Protein AF-A0A8J5MV04-F1 (afdb_monomer)

Sequence (115 aa):
MWVRLVMPLPPVSESQRRVMLARPGHRDPTTTSMDDVARTILLTLDLLLEEDETIGVTGMLVVMDTGEITFQHAAQMTPTIMKKMATLIQVHTHASPHLSWSTLMLAHNHAGPHS

Secondary structure (DSSP, 8-state):
--TTTEEEPPPPTT-SSEEEEE-GGGS-TTTS-HHHHHHHHHHHHHHHHHH-TTHHHH-EEEEE--TT--HHHHHT--HHHHHHHHHHHHHHHT------HHHHHHHHTT-----

Radius of gyration: 19.93 Å; Cα contacts (8 Å, |Δi|>4): 95; chains: 1; bounding box: 34×34×72 Å

InterPro dom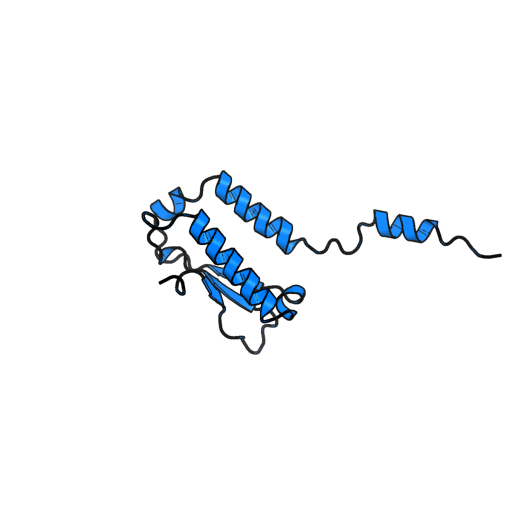ains:
  IPR001251 CRAL-TRIO lipid binding domain [PF00650] (15-92)
  IPR036865 CRAL-TRIO lipid binding domain superfamily [G3DSA:3.40.525.10] (4-96)
  IPR036865 CRAL-TRIO lipid binding domain superfamily [SSF52087] (7-92)

Mean predicted aligned error: 12.0 Å

pLDDT: mean 74.09, std 16.68, range [34.56, 89.25]

Solvent-accessible surface area (backbone atoms only — not comparable to full-atom values): 7022 Å² total; per-residue (Å²): 134,68,72,73,39,57,38,77,50,81,86,51,97,83,51,80,42,51,43,31,45,33,28,75,25,83,56,58,60,89,83,46,56,67,68,58,52,51,50,52,52,49,54,51,49,54,51,48,51,71,76,35,63,62,41,79,76,58,33,72,41,79,46,73,46,71,61,73,61,46,71,66,54,56,68,65,64,37,73,69,52,52,50,52,52,52,46,53,50,54,58,61,78,54,76,68,78,76,65,55,67,70,61,55,53,55,58,61,72,70,68,68,82,93,124

Foldseek 3Di:
DLCVAKHWDPDDPPQLAIEIEGELLPDDLVVDAVVNVVVSVVVNVVVVCVVDVSCVVSPHHYDYDCPNDDVSSVVRCDPVNVVVVVCCCCVSVPPDPPDDVVRVVVVVVPCDDDD

Organism: Homarus americanus (NCBI:txid6706)

Structure (mmCIF, N/CA/C/O backbone):
data_AF-A0A8J5MV04-F1
#
_entry.id   AF-A0A8J5MV04-F1
#
loop_
_atom_site.group_PDB
_atom_site.id
_atom_site.type_symbol
_atom_site.label_atom_id
_atom_site.label_alt_id
_atom_site.label_comp_id
_atom_site.label_asym_id
_atom_site.label_entity_id
_atom_site.label_seq_id
_atom_site.pdbx_PDB_ins_code
_atom_site.Cartn_x
_atom_site.Cartn_y
_atom_site.Cartn_z
_atom_site.occupancy
_atom_site.B_iso_or_equiv
_atom_site.auth_seq_id
_atom_site.auth_comp_id
_atom_site.auth_asym_id
_atom_site.auth_atom_id
_atom_site.pdbx_PDB_model_num
ATOM 1 N N . MET A 1 1 ? -7.635 0.762 -14.289 1.00 45.91 1 MET A N 1
ATOM 2 C CA . MET A 1 1 ? -8.277 -0.352 -13.552 1.00 45.91 1 MET A CA 1
ATOM 3 C C . MET A 1 1 ? -7.500 -0.579 -12.253 1.00 45.91 1 MET A C 1
ATOM 5 O O . MET A 1 1 ? -6.726 -1.516 -12.161 1.00 45.91 1 MET A O 1
ATOM 9 N N . TRP A 1 2 ? -7.638 0.324 -11.277 1.00 54.22 2 TRP A N 1
ATOM 10 C CA . TRP A 1 2 ? -6.779 0.381 -10.076 1.00 54.22 2 TRP A CA 1
ATOM 11 C C . TRP A 1 2 ? -7.281 -0.492 -8.913 1.00 54.22 2 TRP A C 1
ATOM 13 O O . TRP A 1 2 ? -6.500 -0.931 -8.077 1.00 54.22 2 TRP A O 1
ATOM 23 N N . VAL A 1 3 ? -8.569 -0.848 -8.942 1.00 53.88 3 VAL A N 1
ATOM 24 C CA . VAL A 1 3 ? -9.276 -1.656 -7.927 1.00 53.88 3 VAL A CA 1
ATOM 25 C C . VAL A 1 3 ? -8.695 -3.071 -7.761 1.00 53.88 3 VAL A C 1
ATOM 27 O O . VAL A 1 3 ? -8.944 -3.738 -6.766 1.00 53.88 3 VAL A O 1
ATOM 30 N N . ARG A 1 4 ? -7.902 -3.565 -8.722 1.00 66.44 4 ARG A N 1
ATOM 31 C CA . ARG A 1 4 ? -7.324 -4.916 -8.645 1.00 66.44 4 ARG A CA 1
ATOM 32 C C . ARG A 1 4 ? -6.044 -5.007 -7.813 1.00 66.44 4 ARG A C 1
ATOM 34 O O . ARG A 1 4 ? -5.702 -6.119 -7.412 1.00 66.44 4 ARG A O 1
ATOM 41 N N . LEU A 1 5 ? -5.367 -3.884 -7.566 1.00 75.44 5 LEU A N 1
ATOM 42 C CA . LEU A 1 5 ? -4.035 -3.868 -6.965 1.00 75.44 5 LEU A CA 1
ATOM 43 C C . LEU A 1 5 ? -4.077 -3.952 -5.438 1.00 75.44 5 LEU A C 1
ATOM 45 O O . LEU A 1 5 ? -3.331 -4.736 -4.861 1.00 75.44 5 LEU A O 1
ATOM 49 N N . VAL A 1 6 ? -4.936 -3.153 -4.803 1.00 80.69 6 VAL A N 1
ATOM 50 C CA . VAL A 1 6 ? -5.116 -3.100 -3.349 1.00 80.69 6 VAL A CA 1
ATOM 51 C C . VAL A 1 6 ? -6.597 -2.912 -3.075 1.00 80.69 6 VAL A C 1
ATOM 53 O O . VAL A 1 6 ? -7.193 -1.969 -3.590 1.00 80.69 6 VAL A O 1
ATOM 56 N N . MET A 1 7 ? -7.199 -3.821 -2.312 1.00 84.62 7 MET A N 1
ATOM 57 C CA . MET A 1 7 ? -8.630 -3.765 -2.022 1.00 84.62 7 MET A CA 1
ATOM 58 C C . MET A 1 7 ? -8.947 -4.262 -0.610 1.00 84.62 7 MET A C 1
ATOM 60 O O . MET A 1 7 ? -8.381 -5.277 -0.188 1.00 84.62 7 MET A O 1
ATOM 64 N N . PRO A 1 8 ? -9.857 -3.589 0.116 1.00 84.75 8 PRO A N 1
ATOM 65 C CA . PRO A 1 8 ? -10.402 -4.135 1.346 1.00 84.75 8 PRO A CA 1
ATOM 66 C C . PRO A 1 8 ? -11.262 -5.358 1.023 1.00 84.75 8 PRO A C 1
ATOM 68 O O . PRO A 1 8 ? -12.059 -5.356 0.081 1.00 84.75 8 PRO A O 1
ATOM 71 N N . LEU A 1 9 ? -11.077 -6.425 1.792 1.00 84.81 9 LEU A N 1
ATOM 72 C CA . LEU A 1 9 ? -11.949 -7.588 1.741 1.00 84.81 9 LEU A CA 1
ATOM 73 C C . LEU A 1 9 ? -13.189 -7.346 2.612 1.00 84.81 9 LEU A C 1
ATOM 75 O O . LEU A 1 9 ? -13.111 -6.598 3.593 1.00 84.81 9 LEU A O 1
ATOM 79 N N . PRO A 1 10 ? -14.326 -7.991 2.291 1.00 82.75 10 PRO A N 1
ATOM 80 C CA . PRO A 1 10 ? -15.502 -7.948 3.144 1.00 82.75 10 PRO A CA 1
ATOM 81 C C . PRO A 1 10 ? -15.164 -8.357 4.587 1.00 82.75 10 PRO A C 1
ATOM 83 O O . PRO A 1 10 ? -14.326 -9.246 4.781 1.00 82.75 10 PRO A O 1
ATOM 86 N N . PRO A 1 11 ? -15.814 -7.751 5.596 1.00 74.75 11 PRO A N 1
ATOM 87 C CA . PRO A 1 11 ? -15.616 -8.124 6.990 1.00 74.75 11 PRO A CA 1
ATOM 88 C C . PRO A 1 11 ? -15.838 -9.624 7.191 1.00 74.75 11 PRO A C 1
ATOM 90 O O . PRO A 1 11 ? -16.908 -10.147 6.879 1.00 74.75 11 PRO A O 1
ATOM 93 N N . VAL A 1 12 ? -14.838 -10.320 7.729 1.00 73.12 12 VAL A N 1
ATOM 94 C CA . VAL A 1 12 ? -15.010 -11.700 8.193 1.00 73.12 12 VAL A CA 1
ATOM 95 C C . VAL A 1 12 ? -15.624 -11.629 9.588 1.00 73.12 12 VAL A C 1
ATOM 97 O O . VAL A 1 12 ? -15.119 -10.899 10.437 1.00 73.12 12 VAL A O 1
ATOM 100 N N . SER A 1 13 ? -16.708 -12.370 9.831 1.00 58.91 13 SER A N 1
ATOM 101 C CA . SER A 1 13 ? -17.551 -12.249 11.035 1.00 58.91 13 SER A CA 1
ATOM 102 C C . SER A 1 13 ? -16.810 -12.400 12.367 1.00 58.91 13 SER A C 1
ATOM 104 O O . SER A 1 13 ? -17.296 -11.919 13.384 1.00 58.91 13 SER A O 1
ATOM 106 N N . GLU A 1 14 ? -15.646 -13.051 12.372 1.00 68.50 14 GLU A N 1
ATOM 107 C CA . GLU A 1 14 ? -14.848 -13.294 13.579 1.00 68.50 14 GLU A CA 1
ATOM 108 C C . GLU A 1 14 ? -13.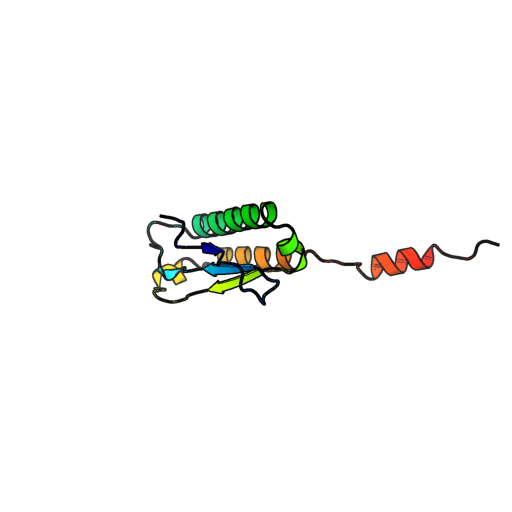589 -12.422 13.685 1.00 68.50 14 GLU A C 1
ATOM 110 O O . GLU A 1 14 ? -12.980 -12.354 14.753 1.00 68.50 14 GLU A O 1
ATOM 115 N N . SER A 1 15 ? -13.172 -11.730 12.616 1.00 67.00 15 SER A N 1
ATOM 116 C CA . SER A 1 15 ? -11.969 -10.898 12.672 1.00 67.00 15 SER A CA 1
ATOM 117 C C . SER A 1 15 ? -12.328 -9.456 12.997 1.00 67.00 15 SER A C 1
ATOM 119 O O . SER A 1 15 ? -12.930 -8.757 12.185 1.00 67.00 15 SER A O 1
ATOM 121 N N . GLN A 1 16 ? -11.865 -8.967 14.145 1.00 72.44 16 GLN A N 1
ATOM 122 C CA . GLN A 1 16 ? -11.974 -7.542 14.472 1.00 72.44 16 GLN A CA 1
ATOM 123 C C . GLN A 1 16 ? -11.088 -6.655 13.588 1.00 72.44 16 GLN A C 1
ATOM 125 O O . GLN A 1 16 ? -11.266 -5.448 13.562 1.00 72.44 16 GLN A O 1
ATOM 130 N N . ARG A 1 17 ? -10.136 -7.236 12.851 1.00 78.75 17 ARG A N 1
ATOM 131 C CA . ARG A 1 17 ? -9.230 -6.497 11.964 1.00 78.75 17 ARG A CA 1
ATOM 132 C C . ARG A 1 17 ? -9.806 -6.392 10.563 1.00 78.75 17 ARG A C 1
ATOM 134 O O . ARG A 1 17 ? -10.392 -7.349 10.060 1.00 78.75 17 ARG A O 1
ATOM 141 N N . ARG A 1 18 ? -9.547 -5.277 9.883 1.00 84.50 18 ARG A N 1
ATOM 142 C CA . ARG A 1 18 ? -9.800 -5.182 8.440 1.00 84.50 18 ARG A CA 1
ATOM 143 C C . ARG A 1 18 ? -8.701 -5.880 7.657 1.00 84.50 18 ARG A C 1
ATOM 145 O O . ARG A 1 18 ? -7.518 -5.672 7.918 1.00 84.50 18 ARG A O 1
ATOM 152 N N . VAL A 1 19 ? -9.099 -6.718 6.702 1.00 87.06 19 VAL A N 1
ATOM 153 C CA . VAL A 1 19 ? -8.172 -7.449 5.835 1.00 87.06 19 VAL A CA 1
ATOM 154 C C . VAL A 1 19 ? -8.102 -6.754 4.483 1.00 87.06 19 VAL A C 1
ATOM 156 O O . VAL A 1 19 ? -9.126 -6.509 3.851 1.00 87.06 19 VAL A O 1
ATOM 159 N N . MET A 1 20 ? -6.893 -6.456 4.026 1.00 86.88 20 MET A N 1
ATOM 160 C CA . MET A 1 20 ? -6.616 -5.895 2.710 1.00 86.88 20 MET A CA 1
ATOM 161 C C . MET A 1 20 ? -5.887 -6.926 1.858 1.00 86.88 20 MET A C 1
ATOM 163 O O . MET A 1 20 ? -4.921 -7.534 2.311 1.00 86.88 20 MET A O 1
ATOM 167 N N . LEU A 1 21 ? -6.318 -7.097 0.613 1.00 88.44 21 LEU A N 1
ATOM 168 C CA . LEU A 1 21 ? -5.631 -7.925 -0.371 1.00 88.44 21 LEU A CA 1
ATOM 169 C C . LEU A 1 21 ? -4.790 -7.037 -1.292 1.00 88.44 21 LEU A C 1
ATOM 171 O O . LEU A 1 21 ? -5.331 -6.158 -1.964 1.00 88.44 21 LEU A O 1
ATOM 175 N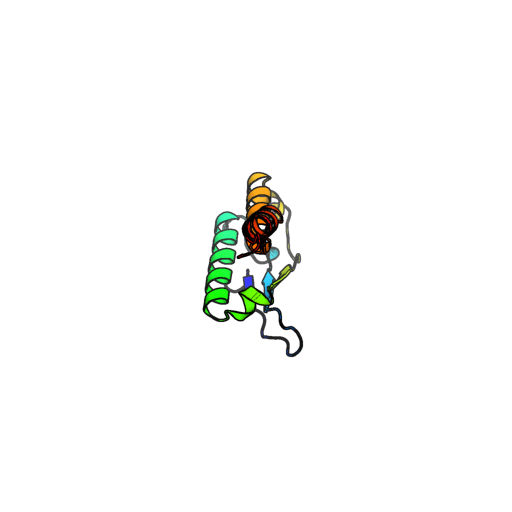 N . ALA A 1 22 ? -3.485 -7.295 -1.347 1.00 88.75 22 ALA A N 1
ATOM 176 C CA . ALA A 1 22 ? -2.542 -6.659 -2.259 1.00 88.75 22 ALA A CA 1
ATOM 177 C C . ALA A 1 22 ? -2.059 -7.667 -3.312 1.00 88.75 22 ALA A C 1
ATOM 179 O O . ALA A 1 22 ? -1.574 -8.739 -2.961 1.00 88.75 22 ALA A O 1
ATOM 180 N N . ARG A 1 23 ? -2.159 -7.322 -4.601 1.00 89.25 23 ARG A N 1
ATOM 181 C CA . ARG A 1 23 ? -1.786 -8.195 -5.732 1.00 89.25 23 ARG A CA 1
ATOM 182 C C . ARG A 1 23 ? -0.765 -7.529 -6.657 1.00 89.25 23 ARG A C 1
ATOM 184 O O . ARG A 1 23 ? -1.111 -7.108 -7.764 1.00 89.25 23 ARG A O 1
ATOM 191 N N . PRO A 1 24 ? 0.495 -7.386 -6.219 1.00 85.62 24 PRO A N 1
ATOM 192 C CA . PRO A 1 24 ? 1.534 -6.702 -6.983 1.00 85.62 24 PRO A CA 1
ATOM 193 C C . PRO A 1 24 ? 1.884 -7.340 -8.334 1.00 85.62 24 PRO A C 1
ATOM 195 O O . PRO A 1 24 ? 2.487 -6.635 -9.130 1.00 85.62 24 PRO A O 1
ATOM 198 N N . GLY A 1 25 ? 1.550 -8.606 -8.608 1.00 83.94 25 GLY A N 1
ATOM 199 C CA . GLY A 1 25 ? 1.808 -9.236 -9.915 1.00 83.94 25 GLY A CA 1
ATOM 200 C C . GLY A 1 25 ? 0.805 -8.865 -11.015 1.00 83.94 25 GLY A C 1
ATOM 201 O O . GLY A 1 25 ? 1.114 -8.967 -12.193 1.00 83.94 25 GLY A O 1
ATOM 202 N N . HIS A 1 26 ? -0.374 -8.351 -10.649 1.00 86.25 26 HIS A N 1
ATOM 203 C CA . HIS A 1 26 ? -1.435 -7.991 -11.602 1.00 86.25 26 HIS A CA 1
ATOM 204 C C . HIS A 1 26 ? -1.265 -6.596 -12.231 1.00 86.25 26 HIS A C 1
ATOM 206 O O . HIS A 1 26 ? -2.150 -6.130 -12.957 1.00 86.25 26 HIS A O 1
ATOM 212 N N . ARG A 1 27 ? -0.171 -5.893 -11.923 1.00 84.88 27 ARG A N 1
ATOM 213 C CA . ARG A 1 27 ? 0.169 -4.601 -12.533 1.00 84.88 27 ARG A CA 1
ATOM 214 C C . ARG A 1 27 ? 1.244 -4.794 -13.586 1.00 84.88 27 ARG A C 1
ATOM 216 O O . ARG A 1 27 ? 2.076 -5.681 -13.489 1.00 84.88 27 ARG A O 1
ATOM 223 N N . ASP A 1 28 ? 1.270 -3.892 -14.552 1.00 86.38 28 ASP A N 1
ATOM 224 C CA . ASP A 1 28 ? 2.392 -3.793 -15.472 1.00 86.38 28 ASP A CA 1
ATOM 225 C C . ASP A 1 28 ? 3.487 -2.902 -14.843 1.00 86.38 28 ASP A C 1
ATOM 227 O O . ASP A 1 28 ? 3.256 -1.706 -14.618 1.00 86.38 28 ASP A O 1
ATOM 231 N N . PRO A 1 29 ? 4.674 -3.453 -14.519 1.00 83.44 29 PRO A N 1
ATOM 232 C CA . PRO A 1 29 ? 5.766 -2.697 -13.917 1.00 83.44 29 PRO A CA 1
ATOM 233 C C . PRO A 1 29 ? 6.406 -1.702 -14.896 1.00 83.44 29 PRO A C 1
ATOM 235 O O . PRO A 1 29 ? 7.137 -0.820 -14.467 1.00 83.44 29 PRO A O 1
ATOM 238 N N . THR A 1 30 ? 6.157 -1.790 -16.200 1.00 84.50 30 THR A N 1
ATOM 239 C CA . THR A 1 30 ? 6.719 -0.832 -17.165 1.00 84.50 30 THR A CA 1
ATOM 240 C C . THR A 1 30 ? 5.909 0.460 -17.250 1.00 84.50 30 THR A C 1
ATOM 242 O O . THR A 1 30 ? 6.468 1.521 -17.520 1.00 84.50 30 THR A O 1
ATOM 245 N N . THR A 1 31 ? 4.607 0.387 -16.970 1.00 86.06 31 THR A N 1
ATOM 246 C CA . THR A 1 31 ? 3.680 1.525 -17.061 1.00 86.06 31 THR A CA 1
ATOM 247 C C . THR A 1 31 ? 3.325 2.110 -15.700 1.00 86.06 31 THR A C 1
ATOM 249 O O . THR A 1 31 ? 2.976 3.284 -15.612 1.00 86.06 31 THR A O 1
ATOM 252 N N . THR A 1 32 ? 3.421 1.310 -14.634 1.00 84.00 32 THR A N 1
ATOM 253 C CA . THR A 1 32 ? 3.063 1.721 -13.273 1.00 84.00 32 THR A CA 1
ATOM 254 C C . THR A 1 32 ? 4.303 1.790 -12.390 1.00 84.00 32 THR A C 1
ATOM 256 O O . THR A 1 32 ? 4.970 0.778 -12.145 1.00 84.00 32 THR A O 1
ATOM 259 N N . SER A 1 33 ? 4.604 2.991 -11.889 1.00 84.75 33 SER A N 1
ATOM 260 C CA . SER A 1 33 ? 5.725 3.212 -10.976 1.00 84.75 33 SER A CA 1
ATOM 261 C C . SER A 1 33 ? 5.401 2.731 -9.559 1.00 84.75 33 SER A C 1
ATOM 263 O O . SER A 1 33 ? 4.242 2.679 -9.145 1.00 84.75 33 SER A O 1
ATOM 265 N N . MET A 1 34 ? 6.433 2.425 -8.772 1.00 83.94 34 MET A N 1
ATOM 266 C CA . MET A 1 34 ? 6.236 2.042 -7.372 1.00 83.94 34 MET A CA 1
ATOM 267 C C . MET A 1 34 ? 5.760 3.214 -6.494 1.00 83.94 34 MET A C 1
ATOM 269 O O . MET A 1 34 ? 5.104 2.986 -5.480 1.00 83.94 34 MET A O 1
ATOM 273 N N . ASP A 1 35 ? 6.028 4.463 -6.891 1.00 84.25 35 ASP A N 1
ATOM 274 C CA . ASP A 1 35 ? 5.479 5.641 -6.211 1.00 84.25 35 ASP A CA 1
ATOM 275 C C . ASP A 1 35 ? 3.957 5.754 -6.432 1.00 84.25 35 ASP A C 1
ATOM 277 O O . ASP A 1 35 ? 3.229 6.085 -5.497 1.00 84.25 35 ASP A O 1
ATOM 281 N N . ASP A 1 36 ? 3.445 5.407 -7.621 1.00 85.50 36 ASP A N 1
ATOM 282 C CA . ASP A 1 36 ? 1.995 5.368 -7.880 1.00 85.50 36 ASP A CA 1
ATOM 283 C C . ASP A 1 36 ? 1.308 4.236 -7.104 1.00 85.50 36 ASP A C 1
ATOM 285 O O . ASP A 1 36 ? 0.207 4.414 -6.573 1.00 85.50 36 ASP A O 1
ATOM 289 N N . VAL A 1 37 ? 1.981 3.088 -6.971 1.00 84.81 37 VAL A N 1
ATOM 290 C CA . VAL A 1 37 ? 1.534 1.988 -6.101 1.00 84.81 37 VAL A CA 1
ATOM 291 C C . VAL A 1 37 ? 1.462 2.454 -4.646 1.00 84.81 37 VAL A C 1
ATOM 293 O O . VAL A 1 37 ? 0.434 2.268 -3.997 1.00 84.81 37 VAL A O 1
ATOM 296 N N . ALA A 1 38 ? 2.515 3.102 -4.141 1.00 83.25 38 ALA A N 1
ATOM 297 C CA . ALA A 1 38 ? 2.549 3.626 -2.778 1.00 83.25 38 ALA A CA 1
ATOM 298 C C . ALA A 1 38 ? 1.456 4.681 -2.540 1.00 83.25 38 ALA A C 1
ATOM 300 O O . ALA A 1 38 ? 0.760 4.617 -1.529 1.00 83.25 38 ALA A O 1
ATOM 301 N N . ARG A 1 39 ? 1.237 5.602 -3.489 1.00 86.12 39 ARG A N 1
ATOM 302 C CA . ARG A 1 39 ? 0.146 6.588 -3.419 1.00 86.12 39 ARG A CA 1
ATOM 303 C C . ARG A 1 39 ? -1.218 5.907 -3.336 1.00 86.12 39 ARG A C 1
ATOM 305 O O . ARG A 1 39 ? -2.042 6.299 -2.522 1.00 86.12 39 ARG A O 1
ATOM 312 N N . THR A 1 40 ? -1.446 4.878 -4.149 1.00 86.12 40 THR A N 1
ATOM 313 C CA . THR A 1 40 ? -2.711 4.128 -4.151 1.00 86.12 40 THR A CA 1
ATOM 314 C C . THR A 1 40 ? -2.953 3.435 -2.810 1.00 86.12 40 THR A C 1
ATOM 316 O O . THR A 1 40 ? -4.065 3.482 -2.289 1.00 86.12 40 THR A O 1
ATOM 319 N N . ILE A 1 41 ? -1.910 2.832 -2.229 1.00 83.75 41 ILE A N 1
ATOM 320 C CA . ILE A 1 41 ? -1.969 2.221 -0.895 1.00 83.75 41 ILE A CA 1
ATOM 321 C C . ILE A 1 41 ? -2.375 3.268 0.148 1.00 83.75 41 ILE A C 1
ATOM 323 O O . ILE A 1 41 ? -3.326 3.032 0.885 1.00 83.75 41 ILE A O 1
ATOM 327 N N . LEU A 1 42 ? -1.705 4.424 0.169 1.00 85.44 42 LEU A N 1
ATOM 328 C CA . LEU A 1 42 ? -1.975 5.496 1.134 1.00 85.44 42 LEU A CA 1
ATOM 329 C C . LEU A 1 42 ? -3.388 6.074 0.993 1.00 85.44 42 LEU A C 1
ATOM 331 O O . LEU A 1 42 ? -4.085 6.189 1.987 1.00 85.44 42 LEU A O 1
ATOM 335 N N . LEU A 1 43 ? -3.859 6.333 -0.229 1.00 88.62 43 LEU A N 1
ATOM 336 C CA . LEU A 1 43 ? -5.230 6.813 -0.445 1.00 88.62 43 LEU A CA 1
ATOM 337 C C . LEU A 1 43 ? -6.286 5.791 -0.005 1.00 88.62 43 LEU A C 1
ATOM 339 O O . LEU A 1 43 ? -7.337 6.162 0.505 1.00 88.62 43 LEU A O 1
ATOM 343 N N . THR A 1 44 ? -6.011 4.498 -0.201 1.00 86.31 44 THR A N 1
ATOM 344 C CA . THR A 1 44 ? -6.916 3.431 0.255 1.00 86.31 44 THR A CA 1
ATOM 345 C C . THR A 1 44 ? -6.929 3.340 1.781 1.00 86.31 44 THR A C 1
ATOM 347 O O . THR A 1 44 ? -7.979 3.113 2.369 1.00 86.31 44 THR A O 1
ATOM 350 N N . LEU A 1 45 ? -5.770 3.519 2.420 1.00 84.19 45 LEU A N 1
ATOM 351 C CA . LEU A 1 45 ? -5.638 3.589 3.875 1.00 84.19 45 LEU A CA 1
ATOM 352 C C . LEU A 1 45 ? -6.408 4.779 4.453 1.00 84.19 45 LEU A C 1
ATOM 354 O O . LEU A 1 45 ? -7.178 4.579 5.385 1.00 84.19 45 LEU A O 1
ATOM 358 N N . ASP A 1 46 ? -6.235 5.972 3.881 1.00 87.00 46 ASP A N 1
ATOM 359 C CA . ASP A 1 46 ? -6.922 7.190 4.323 1.00 87.00 46 ASP A CA 1
ATOM 360 C C . ASP A 1 46 ? -8.444 7.018 4.243 1.00 87.00 46 ASP A C 1
ATOM 362 O O . ASP A 1 46 ? -9.141 7.277 5.221 1.00 87.00 46 ASP A O 1
ATOM 366 N N . LEU A 1 47 ? -8.950 6.486 3.122 1.00 88.62 47 LEU A N 1
ATOM 367 C CA . LEU A 1 47 ? -10.379 6.211 2.953 1.00 88.62 47 LEU A CA 1
ATOM 368 C C . LEU A 1 47 ? -10.893 5.193 3.981 1.00 88.62 47 LEU A C 1
ATOM 370 O O . LEU A 1 47 ? -11.947 5.392 4.571 1.00 88.62 47 LEU A O 1
ATOM 374 N N . LEU A 1 48 ? -10.148 4.112 4.224 1.00 83.00 48 LEU A N 1
ATOM 375 C CA . LEU A 1 48 ? -10.548 3.095 5.198 1.00 83.00 48 LEU A CA 1
ATOM 376 C C . LEU A 1 48 ? -10.591 3.644 6.626 1.00 83.00 48 LEU A C 1
ATOM 378 O O . LEU A 1 48 ? -11.502 3.305 7.376 1.00 83.00 48 LEU A O 1
ATOM 382 N N . LEU A 1 49 ? -9.620 4.479 6.998 1.00 85.12 49 LEU A N 1
ATOM 383 C CA . LEU A 1 49 ? -9.586 5.125 8.309 1.00 85.12 49 LEU A CA 1
ATOM 384 C C . LEU A 1 49 ? -10.729 6.133 8.488 1.00 85.12 49 LEU A C 1
ATOM 386 O O . LEU A 1 49 ? -11.195 6.305 9.611 1.00 85.12 49 LEU A O 1
ATOM 390 N N . GLU A 1 50 ? -11.183 6.775 7.409 1.00 88.00 50 GLU A N 1
ATOM 391 C CA . GLU A 1 50 ? -12.343 7.674 7.421 1.00 88.00 50 GLU A CA 1
ATOM 392 C C . GLU A 1 50 ? -13.674 6.907 7.509 1.00 88.00 50 GLU A C 1
ATOM 394 O O . GLU A 1 50 ? -14.585 7.325 8.220 1.00 88.00 50 GLU A O 1
ATOM 399 N N . GLU A 1 51 ? -13.791 5.772 6.817 1.00 86.06 51 GLU A N 1
ATOM 400 C CA . GLU A 1 51 ? -15.010 4.953 6.813 1.00 86.06 51 GLU A CA 1
ATOM 401 C C . GLU A 1 51 ? -15.221 4.173 8.119 1.00 86.06 51 GLU A C 1
ATOM 403 O O . GLU A 1 51 ? -16.362 3.900 8.502 1.00 86.06 51 GLU A O 1
ATOM 408 N N . ASP A 1 52 ? -14.138 3.772 8.788 1.00 81.88 52 ASP A N 1
ATOM 409 C CA . ASP A 1 52 ? -14.194 2.895 9.953 1.00 81.88 52 ASP A CA 1
ATOM 410 C C . ASP A 1 52 ? -13.076 3.198 10.962 1.00 81.88 52 ASP A C 1
ATOM 412 O O . ASP A 1 52 ? -11.968 2.655 10.911 1.00 81.88 52 ASP A O 1
ATOM 416 N N . GLU A 1 53 ? -13.407 4.021 11.958 1.00 81.12 53 GLU A N 1
ATOM 417 C CA . GLU A 1 53 ? -12.491 4.403 13.036 1.00 81.12 53 GLU A CA 1
ATOM 418 C C . GLU A 1 53 ? -11.993 3.203 13.860 1.00 81.12 53 GLU A C 1
ATOM 420 O O . GLU A 1 53 ? -10.924 3.270 14.477 1.00 81.12 53 GLU A O 1
ATOM 425 N N . THR A 1 54 ? -12.723 2.076 13.865 1.00 81.44 54 THR A N 1
ATOM 426 C CA . THR A 1 54 ? -12.317 0.890 14.637 1.00 81.44 54 THR A CA 1
ATOM 427 C C . THR A 1 54 ? -10.993 0.322 14.140 1.00 81.44 54 THR A C 1
ATOM 429 O O . THR A 1 54 ? -10.220 -0.198 14.947 1.00 81.44 54 THR A O 1
ATOM 432 N N . ILE A 1 55 ? -10.663 0.534 12.858 1.00 82.56 55 ILE A N 1
ATOM 433 C CA . ILE A 1 55 ? -9.383 0.155 12.247 1.00 82.56 55 ILE A CA 1
ATOM 434 C C . ILE A 1 55 ? -8.204 0.789 12.986 1.00 82.56 55 ILE A C 1
ATOM 436 O O . ILE A 1 55 ? -7.165 0.142 13.131 1.00 82.56 55 ILE A O 1
ATOM 440 N N . GLY A 1 56 ? -8.358 2.015 13.497 1.00 79.88 56 GLY A N 1
ATOM 441 C CA . GLY A 1 56 ? -7.318 2.697 14.268 1.00 79.88 56 GLY A CA 1
ATOM 442 C C . GLY A 1 56 ? -6.957 1.974 15.571 1.00 79.88 56 GLY A C 1
ATOM 443 O O . GLY A 1 56 ? -5.828 2.088 16.043 1.00 79.88 56 GLY A O 1
ATOM 444 N N . VAL A 1 57 ? -7.884 1.187 16.128 1.00 83.12 57 VAL A N 1
ATOM 445 C CA . VAL A 1 57 ? -7.698 0.444 17.385 1.00 83.12 57 VAL A CA 1
ATOM 446 C C . VAL A 1 57 ? -7.394 -1.030 17.128 1.00 83.12 57 VAL A C 1
ATOM 448 O O . VAL A 1 57 ? -6.474 -1.597 17.717 1.00 83.12 57 VAL A O 1
ATOM 451 N N . THR A 1 58 ? -8.153 -1.679 16.246 1.00 83.94 58 THR A N 1
ATOM 452 C CA . THR A 1 58 ? -8.008 -3.113 15.952 1.00 83.94 58 THR A CA 1
ATOM 453 C C . THR A 1 58 ? -6.827 -3.398 15.029 1.00 83.94 58 THR A C 1
ATOM 455 O O . THR A 1 58 ? -6.317 -4.522 14.984 1.00 83.94 58 THR A O 1
ATOM 458 N N . GLY A 1 59 ? -6.392 -2.385 14.279 1.00 81.50 59 GLY A N 1
ATOM 459 C CA . GLY A 1 59 ? -5.419 -2.498 13.208 1.00 81.50 59 GLY A CA 1
ATOM 460 C C . GLY A 1 59 ? -5.983 -3.188 11.966 1.00 81.50 59 GLY A C 1
ATOM 461 O O . GLY A 1 59 ? -7.161 -3.556 11.878 1.00 81.50 59 GLY A O 1
ATOM 462 N N . MET A 1 60 ? -5.091 -3.408 11.003 1.00 83.12 60 MET A N 1
ATOM 463 C CA . MET A 1 60 ? -5.379 -4.080 9.738 1.00 83.12 60 MET A CA 1
ATOM 464 C C . MET A 1 60 ? -4.398 -5.220 9.460 1.00 83.12 60 MET A C 1
ATOM 466 O O . MET A 1 60 ? -3.299 -5.274 10.014 1.00 83.12 60 MET A O 1
ATOM 470 N N . LEU A 1 61 ? -4.802 -6.127 8.578 1.00 85.50 61 LEU A N 1
ATOM 471 C CA . LEU A 1 61 ? -3.990 -7.221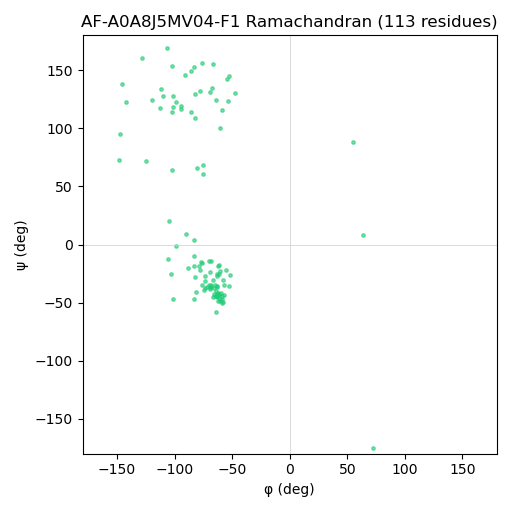 8.063 1.00 85.50 61 LEU A CA 1
ATOM 472 C C . LEU A 1 61 ? -3.866 -7.072 6.547 1.00 85.50 61 LEU A C 1
ATOM 474 O O . LEU A 1 61 ? -4.877 -7.047 5.855 1.00 85.50 61 LEU A O 1
ATOM 478 N N . VAL A 1 62 ? -2.643 -7.030 6.022 1.00 85.62 62 VAL A N 1
ATOM 479 C CA . VAL A 1 62 ? -2.408 -7.030 4.572 1.00 85.62 62 VAL A CA 1
ATOM 480 C C . VAL A 1 62 ? -1.987 -8.429 4.133 1.00 85.62 62 VAL A C 1
ATOM 482 O O . VAL A 1 62 ? -0.948 -8.931 4.555 1.00 85.62 62 VAL A O 1
ATOM 485 N N . VAL A 1 63 ? -2.786 -9.049 3.269 1.00 88.69 63 VAL A N 1
ATOM 486 C CA . VAL A 1 63 ? -2.462 -10.297 2.577 1.00 88.69 63 VAL A CA 1
ATOM 487 C C . VAL A 1 63 ? -1.872 -9.937 1.223 1.00 88.69 63 VAL A C 1
ATOM 489 O O . VAL A 1 63 ? -2.526 -9.284 0.411 1.00 88.69 63 VAL A O 1
ATOM 492 N N . MET A 1 64 ? -0.631 -10.348 0.980 1.00 88.56 64 MET A N 1
ATOM 493 C CA . MET A 1 64 ? 0.049 -10.103 -0.287 1.00 88.56 64 MET A CA 1
ATOM 494 C C . MET A 1 64 ? 0.046 -11.372 -1.134 1.00 88.56 64 MET A C 1
ATOM 496 O O . MET A 1 64 ? 0.686 -12.358 -0.779 1.00 88.56 64 MET A O 1
ATOM 500 N N . ASP A 1 65 ? -0.662 -11.330 -2.257 1.00 88.62 65 ASP A N 1
ATOM 501 C CA . ASP A 1 65 ? -0.603 -12.360 -3.286 1.00 88.62 65 ASP A CA 1
ATOM 502 C C . ASP A 1 65 ? 0.614 -12.103 -4.175 1.00 88.62 65 ASP A C 1
ATOM 504 O O . ASP A 1 65 ? 0.679 -11.125 -4.926 1.00 88.62 65 ASP A O 1
ATOM 508 N N . THR A 1 66 ? 1.612 -12.967 -4.045 1.00 86.81 66 THR A N 1
ATOM 509 C CA . THR A 1 66 ? 2.853 -12.892 -4.813 1.00 86.81 66 THR A CA 1
ATOM 510 C C . THR A 1 66 ? 2.793 -13.678 -6.122 1.00 86.81 66 THR A C 1
ATOM 512 O O . THR A 1 66 ? 3.816 -13.808 -6.801 1.00 86.81 66 THR A O 1
ATOM 515 N N . GLY A 1 67 ? 1.610 -14.165 -6.512 1.00 84.69 67 GLY A N 1
ATOM 516 C CA . GLY A 1 67 ? 1.363 -14.700 -7.842 1.00 84.69 67 GLY A CA 1
ATOM 517 C C . GLY A 1 67 ? 1.733 -13.689 -8.929 1.00 84.69 67 GLY A C 1
ATOM 518 O O . GLY A 1 67 ? 1.553 -12.483 -8.767 1.00 84.69 67 GLY A O 1
ATOM 519 N N . GLU A 1 68 ? 2.295 -14.188 -10.032 1.00 85.50 68 GLU A N 1
ATOM 520 C CA . GLU A 1 68 ? 2.640 -13.402 -11.231 1.00 85.50 68 GLU A CA 1
ATOM 521 C C . GLU A 1 68 ? 3.719 -12.312 -11.033 1.00 85.50 68 GLU A C 1
ATOM 523 O O . GLU A 1 68 ? 4.018 -11.556 -11.958 1.00 85.50 68 GLU A O 1
ATOM 528 N N . ILE A 1 69 ? 4.382 -12.246 -9.869 1.00 86.94 69 ILE A N 1
ATOM 529 C CA . ILE A 1 69 ? 5.540 -11.360 -9.682 1.00 86.94 69 ILE A CA 1
ATOM 530 C C . ILE A 1 69 ? 6.679 -11.795 -10.614 1.00 86.94 69 ILE A C 1
ATOM 532 O O . ILE A 1 69 ? 7.176 -12.919 -10.561 1.00 86.94 69 ILE A O 1
ATOM 536 N N . THR A 1 70 ? 7.145 -10.856 -11.436 1.00 87.88 70 THR A N 1
ATOM 537 C CA . THR A 1 70 ? 8.289 -11.040 -12.344 1.00 87.88 70 THR A CA 1
ATOM 538 C C . THR A 1 70 ? 9.537 -10.303 -11.849 1.00 87.88 70 THR A C 1
ATOM 540 O O . THR A 1 70 ? 9.468 -9.437 -10.977 1.00 87.88 70 THR A O 1
ATOM 543 N N . PHE A 1 71 ? 10.698 -10.572 -12.456 1.00 85.81 71 PHE A N 1
ATOM 544 C CA . PHE A 1 71 ? 11.936 -9.850 -12.134 1.00 85.81 71 PHE A CA 1
ATOM 545 C C . PHE A 1 71 ? 11.820 -8.331 -12.343 1.00 85.81 71 PHE A C 1
ATOM 547 O O . PHE A 1 71 ? 12.426 -7.560 -11.607 1.00 85.81 71 PHE A O 1
ATOM 554 N N . GLN A 1 72 ? 10.997 -7.878 -13.293 1.00 85.12 72 GLN A N 1
ATOM 555 C CA . GLN A 1 72 ? 10.751 -6.448 -13.500 1.00 85.12 72 GLN A CA 1
ATOM 556 C C . GLN A 1 72 ? 10.045 -5.799 -12.303 1.00 85.12 72 GLN A C 1
ATOM 558 O O . GLN A 1 72 ? 10.351 -4.661 -11.957 1.00 85.12 72 GLN A O 1
ATOM 563 N N . HIS A 1 73 ? 9.156 -6.529 -11.626 1.00 85.56 73 HIS A N 1
ATOM 564 C CA . HIS A 1 73 ? 8.547 -6.066 -10.380 1.00 85.56 73 HIS A CA 1
ATOM 565 C C . HIS A 1 73 ? 9.592 -5.947 -9.267 1.00 85.56 73 HIS A C 1
ATOM 567 O O . HIS A 1 73 ? 9.615 -4.951 -8.547 1.00 85.56 73 HIS A O 1
ATOM 573 N N . ALA A 1 74 ? 10.485 -6.936 -9.157 1.00 83.38 74 ALA A N 1
ATOM 574 C CA . ALA A 1 74 ? 11.569 -6.926 -8.178 1.00 83.38 74 ALA A CA 1
ATOM 575 C C . ALA A 1 74 ? 12.585 -5.801 -8.446 1.00 83.38 74 ALA A C 1
ATOM 577 O O . ALA A 1 74 ? 13.034 -5.148 -7.509 1.00 83.38 74 ALA A O 1
ATOM 578 N N . ALA A 1 75 ? 12.893 -5.510 -9.712 1.00 87.12 75 ALA A N 1
ATOM 579 C CA . ALA A 1 75 ? 13.818 -4.446 -10.101 1.00 87.12 75 ALA A CA 1
ATOM 580 C C . ALA A 1 75 ? 13.350 -3.044 -9.664 1.00 87.12 75 ALA A C 1
ATOM 582 O O . ALA A 1 75 ? 14.172 -2.158 -9.443 1.00 87.12 75 ALA A O 1
ATOM 583 N N . GLN A 1 76 ? 12.041 -2.840 -9.489 1.00 84.62 76 GLN A N 1
ATOM 584 C CA . GLN A 1 76 ? 11.496 -1.592 -8.952 1.00 84.62 76 GLN A CA 1
ATOM 585 C C . GLN A 1 76 ? 11.643 -1.462 -7.432 1.00 84.62 76 GLN A C 1
ATOM 587 O O . GLN A 1 76 ? 11.515 -0.359 -6.903 1.00 84.62 76 GLN A O 1
ATOM 592 N N . MET A 1 77 ? 11.933 -2.546 -6.709 1.00 83.31 77 MET A N 1
ATOM 593 C CA . MET A 1 77 ? 12.132 -2.532 -5.258 1.00 83.31 77 MET A CA 1
ATOM 594 C C . MET A 1 77 ? 13.547 -2.059 -4.911 1.00 83.31 77 MET A C 1
ATOM 596 O O . MET A 1 77 ? 14.380 -2.798 -4.392 1.00 83.31 77 MET A O 1
ATOM 600 N N . THR A 1 78 ? 13.829 -0.791 -5.209 1.00 87.38 78 THR A N 1
ATOM 601 C CA . THR A 1 78 ? 15.119 -0.172 -4.885 1.00 87.38 78 THR A CA 1
ATOM 602 C C . THR A 1 78 ? 15.305 -0.037 -3.365 1.00 87.38 78 THR A C 1
ATOM 604 O O . THR A 1 78 ? 14.318 0.080 -2.630 1.00 87.38 78 THR A O 1
ATOM 607 N N . PRO A 1 79 ? 16.550 0.033 -2.854 1.00 86.38 79 PRO A N 1
ATOM 608 C CA . PRO A 1 79 ? 16.811 0.259 -1.428 1.00 86.38 79 PRO A CA 1
ATOM 609 C C . PRO A 1 79 ? 16.106 1.493 -0.854 1.00 86.38 79 PRO A C 1
ATOM 611 O O . PRO A 1 79 ? 15.614 1.467 0.273 1.00 86.38 79 PRO A O 1
ATOM 614 N N . THR A 1 80 ? 15.992 2.561 -1.645 1.00 87.06 80 THR A N 1
ATOM 615 C CA . THR A 1 80 ? 15.273 3.783 -1.265 1.00 87.06 80 THR A CA 1
ATOM 616 C C . THR A 1 80 ? 13.786 3.516 -1.043 1.00 87.06 80 THR A C 1
ATOM 618 O O . THR A 1 80 ? 13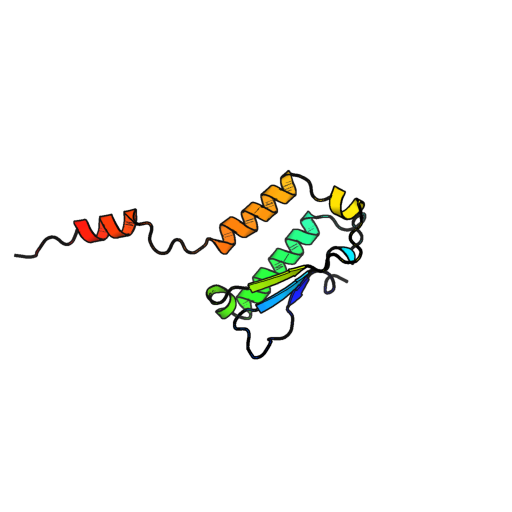.221 3.967 -0.048 1.00 87.06 80 THR A O 1
ATOM 621 N N . ILE A 1 81 ? 13.151 2.758 -1.940 1.00 8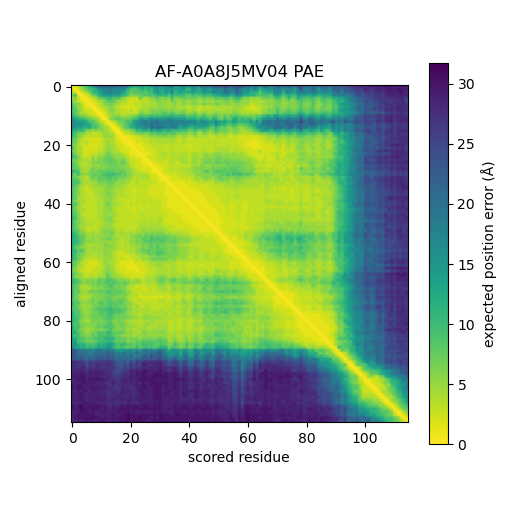4.50 81 ILE A N 1
ATOM 622 C CA . ILE A 1 81 ? 11.741 2.374 -1.818 1.00 84.50 81 ILE A CA 1
ATOM 623 C C . ILE A 1 81 ? 11.545 1.441 -0.625 1.00 84.50 81 ILE A C 1
ATOM 625 O O . ILE A 1 81 ? 10.645 1.670 0.178 1.00 84.50 81 ILE A O 1
ATOM 629 N N . MET A 1 82 ? 12.413 0.442 -0.453 1.00 84.94 82 MET A N 1
ATOM 630 C CA . MET A 1 82 ? 12.353 -0.459 0.701 1.00 84.94 82 MET A CA 1
ATOM 631 C C . MET A 1 82 ? 12.443 0.315 2.019 1.00 84.94 82 MET A C 1
ATOM 633 O O . MET A 1 82 ? 11.642 0.08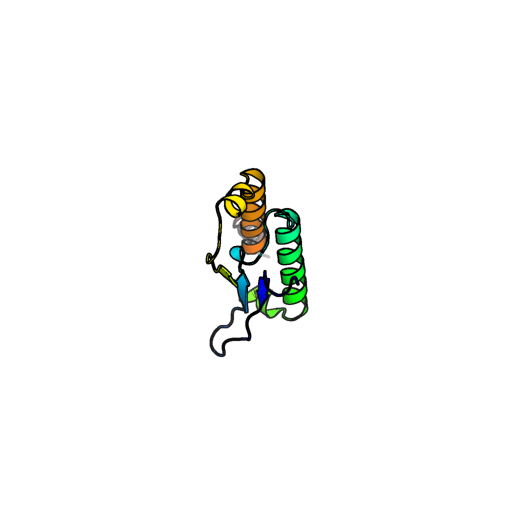2 2.921 1.00 84.94 82 MET A O 1
ATOM 637 N N . LYS A 1 83 ? 13.342 1.304 2.109 1.00 85.25 83 LYS A N 1
ATOM 638 C CA . LYS A 1 83 ? 13.439 2.188 3.276 1.00 85.25 83 LYS A CA 1
ATOM 639 C C . LYS A 1 83 ? 12.169 3.015 3.485 1.00 85.25 83 LYS A C 1
ATOM 641 O O . LYS A 1 83 ? 11.709 3.115 4.621 1.00 85.25 83 LYS A O 1
ATOM 646 N N . LYS A 1 84 ? 11.588 3.595 2.425 1.00 82.38 84 LYS A N 1
ATOM 647 C CA . LYS A 1 84 ? 10.313 4.333 2.516 1.00 82.38 84 LYS A CA 1
ATOM 648 C C . LYS A 1 84 ? 9.203 3.437 3.069 1.00 82.38 84 LYS A C 1
ATOM 650 O O . LYS A 1 84 ? 8.548 3.822 4.029 1.00 82.38 84 LYS A O 1
ATOM 655 N N . MET A 1 85 ? 9.041 2.233 2.519 1.00 79.38 85 MET A N 1
ATOM 656 C CA . MET A 1 85 ? 8.021 1.275 2.957 1.00 79.38 85 MET A CA 1
ATOM 657 C C . MET A 1 85 ? 8.234 0.830 4.407 1.00 79.38 85 MET A C 1
ATOM 659 O O . MET A 1 85 ? 7.290 0.841 5.190 1.00 79.38 85 MET A O 1
ATOM 663 N N . ALA A 1 86 ? 9.473 0.507 4.788 1.00 81.94 86 ALA A N 1
ATOM 664 C CA . ALA A 1 86 ? 9.810 0.162 6.168 1.00 81.94 86 ALA A CA 1
ATOM 665 C C . ALA A 1 86 ? 9.494 1.313 7.132 1.00 81.94 86 ALA A C 1
ATOM 667 O O . ALA A 1 86 ? 8.918 1.082 8.189 1.00 81.94 86 ALA A O 1
ATOM 668 N N . THR A 1 87 ? 9.799 2.553 6.737 1.00 80.75 87 THR A N 1
ATOM 669 C CA . THR A 1 87 ? 9.478 3.748 7.530 1.00 80.75 87 THR A CA 1
ATOM 670 C C . THR A 1 87 ? 7.971 3.943 7.658 1.00 80.75 87 THR A C 1
ATOM 672 O O . THR A 1 87 ? 7.501 4.209 8.755 1.00 80.75 87 THR A O 1
ATOM 675 N N . LEU A 1 88 ? 7.202 3.783 6.576 1.00 72.69 88 LEU A N 1
ATOM 676 C CA . LEU A 1 88 ? 5.741 3.898 6.613 1.00 72.69 88 LEU A CA 1
ATOM 677 C C . LEU A 1 88 ? 5.130 2.870 7.561 1.00 72.69 88 LEU A C 1
ATOM 679 O O . LEU A 1 88 ? 4.325 3.237 8.408 1.00 72.69 88 LEU A O 1
ATOM 683 N N . ILE A 1 89 ? 5.557 1.610 7.465 1.00 70.69 89 ILE A N 1
ATOM 684 C CA . ILE A 1 89 ? 5.078 0.557 8.356 1.00 70.69 89 ILE A CA 1
ATOM 685 C C . ILE A 1 89 ? 5.514 0.878 9.787 1.00 70.69 89 ILE A C 1
ATOM 687 O O . ILE A 1 89 ? 4.654 1.080 10.626 1.00 70.69 89 ILE A O 1
ATOM 691 N N . GLN A 1 90 ? 6.810 1.037 10.075 1.00 65.81 90 GLN A N 1
ATOM 692 C CA . GLN A 1 90 ? 7.284 1.253 11.449 1.00 65.81 90 GLN A CA 1
ATOM 693 C C . GLN A 1 90 ? 6.765 2.539 12.093 1.00 65.81 90 GLN A C 1
ATOM 695 O O . GLN A 1 90 ? 6.415 2.511 13.263 1.00 65.81 90 GLN A O 1
ATOM 700 N N . VAL A 1 91 ? 6.719 3.666 11.386 1.00 58.06 91 VAL A N 1
ATOM 701 C CA . VAL A 1 91 ? 6.299 4.941 11.989 1.00 58.06 91 VAL A CA 1
ATOM 702 C C . VAL A 1 91 ? 4.780 4.993 12.159 1.00 58.06 91 VAL A C 1
ATOM 704 O O . VAL A 1 91 ? 4.314 5.512 13.169 1.00 58.06 91 VAL A O 1
ATOM 707 N N . HIS A 1 92 ? 4.005 4.411 11.237 1.00 51.41 92 HIS A N 1
ATOM 708 C CA . HIS A 1 92 ? 2.543 4.398 11.336 1.00 51.41 92 HIS A CA 1
ATOM 709 C C . HIS A 1 92 ? 2.025 3.292 12.271 1.00 51.41 92 HIS A C 1
ATOM 711 O O . HIS A 1 92 ? 1.150 3.548 13.091 1.00 51.41 92 HIS A O 1
ATOM 717 N N . THR A 1 93 ? 2.598 2.081 12.245 1.00 47.69 93 THR A N 1
ATOM 718 C CA . THR A 1 93 ? 2.179 0.992 13.151 1.00 47.69 93 THR A CA 1
ATOM 719 C C . THR A 1 93 ? 2.697 1.162 14.576 1.00 47.69 93 THR A C 1
ATOM 721 O O . THR A 1 93 ? 2.207 0.498 15.482 1.00 47.69 93 THR A O 1
ATOM 724 N N . HIS A 1 94 ? 3.689 2.031 14.794 1.00 40.41 94 HIS A N 1
ATOM 725 C CA . HIS A 1 94 ? 4.225 2.345 16.120 1.00 40.41 94 HIS A CA 1
ATOM 726 C C . HIS A 1 94 ? 3.759 3.717 16.640 1.00 40.41 94 HIS A C 1
ATOM 728 O O . HIS A 1 94 ? 4.341 4.254 17.586 1.00 40.41 94 HIS A O 1
ATOM 734 N N . ALA A 1 95 ? 2.657 4.254 1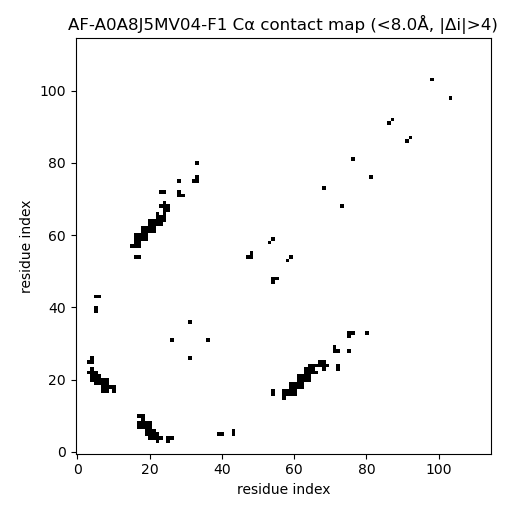6.097 1.00 38.69 95 ALA A N 1
ATOM 735 C CA . ALA A 1 95 ? 1.871 5.318 16.721 1.00 38.69 95 ALA A CA 1
ATOM 736 C C . ALA A 1 95 ? 1.029 4.760 17.888 1.00 38.69 95 ALA A C 1
ATOM 738 O O . ALA A 1 95 ? -0.194 4.803 17.920 1.00 38.69 95 ALA A O 1
ATOM 739 N N . SER A 1 96 ? 1.722 4.206 18.876 1.00 34.56 96 SER A N 1
ATOM 740 C CA . SER A 1 96 ? 1.261 4.124 20.257 1.00 34.56 96 SER A CA 1
ATOM 741 C C . SER A 1 96 ? 2.485 4.184 21.164 1.00 34.56 96 SER A C 1
ATOM 743 O O . SER A 1 96 ? 2.850 3.177 21.777 1.00 34.56 96 SER A O 1
ATOM 745 N N . PRO A 1 97 ? 3.134 5.356 21.310 1.00 41.03 97 PRO A N 1
ATOM 746 C CA . PRO A 1 97 ? 3.918 5.622 22.497 1.00 41.03 97 PRO A CA 1
ATOM 747 C C . PRO A 1 97 ? 2.911 5.922 23.608 1.00 41.03 97 PRO A C 1
ATOM 749 O O . PRO A 1 97 ? 2.766 7.058 24.055 1.00 41.03 97 PRO A O 1
ATOM 752 N N . HIS A 1 98 ? 2.149 4.910 24.022 1.00 43.44 98 HIS A N 1
ATOM 753 C CA . HIS A 1 98 ? 1.487 4.977 25.308 1.00 43.44 98 HIS A CA 1
ATOM 754 C C . HIS A 1 98 ? 2.621 5.098 26.328 1.00 43.44 98 HIS A C 1
ATOM 756 O O . HIS A 1 98 ? 3.336 4.148 26.615 1.00 43.44 98 HIS A O 1
ATOM 762 N N . LEU A 1 99 ? 2.837 6.337 26.764 1.00 45.16 99 LEU A N 1
ATOM 763 C CA . LEU A 1 99 ? 3.618 6.718 27.927 1.00 45.16 99 LEU A CA 1
ATOM 764 C C . LEU A 1 99 ? 5.048 6.162 27.924 1.00 45.16 99 LEU A C 1
ATOM 766 O O . LEU A 1 99 ? 5.358 5.141 28.535 1.00 45.16 99 LEU A O 1
ATOM 770 N N . SER A 1 100 ? 5.961 6.920 27.307 1.00 41.84 100 SER A N 1
ATOM 771 C CA . SER A 1 100 ? 7.379 6.820 27.657 1.00 41.84 100 SER A CA 1
ATOM 772 C C . SER A 1 100 ? 7.515 6.852 29.182 1.00 41.84 100 SER A C 1
ATOM 774 O O . SER A 1 100 ? 6.965 7.742 29.836 1.00 41.84 100 SER A O 1
ATOM 776 N N . TRP A 1 101 ? 8.268 5.911 29.753 1.00 40.69 101 TRP A N 1
ATOM 777 C CA . TRP A 1 101 ? 8.548 5.849 31.191 1.00 40.69 101 TRP A CA 1
ATOM 778 C C . TRP A 1 101 ? 9.076 7.175 31.750 1.00 40.69 101 TRP A C 1
ATOM 780 O O . TRP A 1 101 ? 8.832 7.483 32.912 1.00 40.69 101 TRP A O 1
ATOM 790 N N . SER A 1 102 ? 9.721 8.004 30.924 1.00 46.34 102 SER A N 1
ATOM 791 C CA . SER A 1 102 ? 10.130 9.357 31.311 1.00 46.34 102 SER A CA 1
ATOM 792 C C . SER A 1 102 ? 8.949 10.277 31.650 1.00 46.34 102 SER A C 1
ATOM 794 O O . SER A 1 102 ? 9.047 11.047 32.599 1.00 46.34 102 SER A O 1
ATOM 796 N N . THR A 1 103 ? 7.817 10.171 30.947 1.00 48.22 103 THR A N 1
ATOM 797 C CA . THR A 1 103 ? 6.597 10.954 31.207 1.00 48.22 103 THR A CA 1
ATOM 798 C C . THR A 1 103 ? 5.873 10.472 32.470 1.00 48.22 103 THR A C 1
ATOM 800 O O . THR A 1 103 ? 5.391 11.296 33.244 1.00 48.22 103 THR A O 1
ATOM 803 N N . LEU A 1 104 ? 5.857 9.158 32.736 1.00 44.38 104 LEU A N 1
ATOM 804 C CA . LEU A 1 104 ? 5.295 8.594 33.975 1.00 44.38 104 LEU A CA 1
ATOM 805 C C . LEU A 1 104 ? 6.169 8.884 35.209 1.00 44.38 104 LEU A C 1
ATOM 807 O O . LEU A 1 104 ? 5.640 9.185 36.277 1.00 44.38 104 LEU A O 1
ATOM 811 N N . MET A 1 105 ? 7.498 8.871 35.064 1.00 50.25 105 MET A N 1
ATOM 812 C CA . MET A 1 105 ? 8.434 9.220 36.145 1.00 50.25 105 MET A CA 1
ATOM 813 C C . MET A 1 105 ? 8.370 10.710 36.518 1.00 50.25 105 MET A C 1
ATOM 815 O O . MET A 1 105 ? 8.490 11.057 37.691 1.00 50.25 105 MET A O 1
ATOM 819 N N . LEU A 1 106 ? 8.138 11.595 35.540 1.00 52.78 106 LEU A N 1
ATOM 820 C CA . LEU A 1 106 ? 7.934 13.028 35.788 1.00 52.78 106 LEU A CA 1
ATOM 821 C C . LEU A 1 106 ? 6.605 13.314 36.503 1.00 52.78 106 LEU A C 1
ATOM 823 O O . LEU A 1 106 ? 6.566 14.174 37.379 1.00 52.78 106 LEU A O 1
ATOM 827 N N . ALA A 1 107 ? 5.538 12.572 36.193 1.00 51.97 107 ALA A N 1
ATOM 828 C CA . ALA A 1 107 ? 4.251 12.722 36.874 1.00 51.97 107 ALA A CA 1
ATOM 829 C C . ALA A 1 107 ? 4.281 12.211 38.330 1.00 51.97 107 ALA A C 1
ATOM 831 O O . ALA A 1 107 ? 3.666 12.818 39.203 1.00 51.97 107 ALA A O 1
ATOM 832 N N . HIS A 1 108 ? 5.037 11.145 38.618 1.00 48.00 108 HIS A N 1
ATOM 833 C CA . HIS A 1 108 ? 5.154 10.594 39.975 1.00 48.00 108 HIS A CA 1
ATOM 834 C C . HIS A 1 108 ? 6.010 11.466 40.916 1.00 48.00 108 HIS A C 1
ATOM 836 O O . HIS A 1 108 ? 5.778 11.483 42.121 1.00 48.00 108 HIS A O 1
ATOM 842 N N . ASN A 1 109 ? 6.966 12.241 40.390 1.00 51.75 109 ASN A N 1
ATOM 843 C CA . ASN A 1 109 ? 7.828 13.101 41.213 1.00 51.75 109 ASN A CA 1
ATOM 844 C C . ASN A 1 109 ? 7.210 14.460 41.590 1.00 51.75 109 ASN A C 1
ATOM 846 O O . ASN A 1 109 ? 7.768 15.154 42.438 1.00 51.75 109 ASN A O 1
ATOM 850 N N . HIS A 1 110 ? 6.068 14.843 41.008 1.00 51.19 110 HIS A N 1
ATOM 851 C CA . HIS A 1 110 ? 5.364 16.085 41.363 1.00 51.19 110 HIS A CA 1
ATOM 852 C C . HIS A 1 110 ? 4.187 15.892 42.334 1.00 51.19 110 HIS A C 1
ATOM 854 O O . HIS A 1 110 ? 3.596 16.879 42.762 1.00 51.19 110 HIS A O 1
ATOM 860 N N . ALA A 1 111 ? 3.884 14.657 42.745 1.00 52.38 111 ALA A N 1
ATOM 861 C CA . ALA A 1 111 ? 2.893 14.360 43.780 1.00 52.38 111 ALA A CA 1
ATOM 862 C C . ALA A 1 111 ? 3.581 14.038 45.123 1.00 52.38 111 ALA A C 1
ATOM 864 O O . ALA A 1 111 ? 3.514 12.921 45.630 1.00 52.38 111 ALA A O 1
ATOM 865 N N . GLY A 1 112 ? 4.283 15.027 45.686 1.00 41.06 112 GLY A N 1
ATOM 866 C CA . GLY A 1 112 ? 4.696 15.034 47.095 1.00 41.06 112 GLY A CA 1
ATOM 867 C C . GLY A 1 112 ? 3.580 15.614 47.978 1.00 41.06 112 GLY A C 1
ATOM 868 O O . GLY A 1 112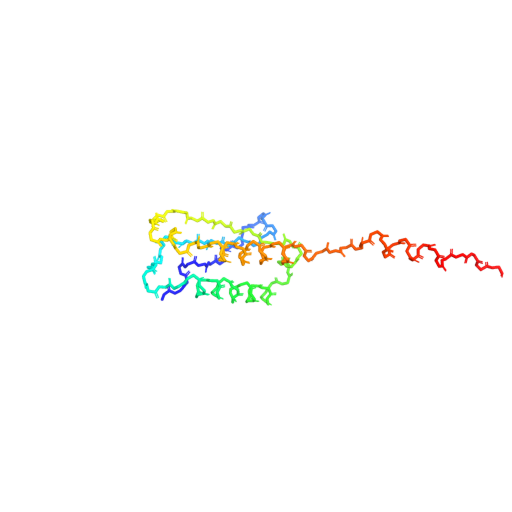 ? 2.800 16.433 47.492 1.00 41.06 112 GLY A O 1
ATOM 869 N N . PRO A 1 113 ? 3.453 15.176 49.242 1.00 41.25 113 PRO A N 1
ATOM 870 C CA . PRO A 1 113 ? 2.209 15.252 49.997 1.00 41.25 113 PRO A CA 1
ATOM 871 C C . PRO A 1 113 ? 1.830 16.689 50.354 1.00 41.25 113 PRO A C 1
ATOM 873 O O . PRO A 1 113 ? 2.629 17.442 50.907 1.00 41.25 113 PRO A O 1
ATOM 876 N N . HIS A 1 114 ? 0.569 17.027 50.087 1.00 44.78 114 HIS A N 1
ATOM 877 C CA . HIS A 1 114 ? -0.113 18.112 50.773 1.00 44.78 114 HIS A CA 1
ATOM 878 C C . HIS A 1 114 ? -0.121 17.812 52.278 1.00 44.78 114 HIS A C 1
ATOM 880 O O . HIS A 1 114 ? -0.734 16.838 52.721 1.00 44.78 114 HIS A O 1
ATOM 886 N N . SER A 1 115 ? 0.563 18.663 53.033 1.00 40.34 115 SER A N 1
ATOM 887 C CA . SER A 1 115 ? 0.382 18.896 54.466 1.00 40.34 115 SER A CA 1
ATOM 888 C C . SER A 1 115 ? 0.137 20.380 54.666 1.00 40.34 115 SER A C 1
ATOM 890 O O . SER A 1 115 ? 0.934 21.147 54.075 1.00 40.34 115 SER A O 1
#

Nearest PDB structures (foldseek):
  1oiz-assembly2_B  TM=9.376E-01  e=7.830E-05  Homo sapiens
  5mug-assembly1_A  TM=9.229E-01  e=2.864E-04  Homo sapiens
  3w67-assembly1_B  TM=8.706E-01  e=1.497E-04  Mus musculus
  6zpd-assembly1_A  TM=8.666E-01  e=2.864E-04  Homo sapiens
  3i8o-assembly1_A  TM=2.619E-01  e=4.799E+00  Methanocaldococcus jannaschii